Protein AF-A0A7S2AC44-F1 (afdb_monomer_lite)

Foldseek 3Di:
DKDWDWDADPVGDIDIFIWDDDPNDTHGPDPDDDDFDDDDPDDPVRRVVCCCVPPVVQQSVFKAFDDKDWDKDFDQQDPVHRDTDIDIDIDTDIDGHPPRDGPPPDDDDDPDCPPPDDPPDPPDPDDDDDDDDDDD

Structure (mmCIF, N/CA/C/O backbone):
data_AF-A0A7S2AC44-F1
#
_entry.id   AF-A0A7S2AC44-F1
#
loop_
_atom_site.group_PDB
_atom_site.id
_atom_site.type_symbol
_atom_site.label_atom_id
_atom_site.label_alt_id
_atom_site.label_comp_id
_atom_site.label_asym_id
_atom_site.label_entity_id
_atom_site.label_seq_id
_atom_site.pdbx_PDB_ins_code
_atom_site.Cartn_x
_atom_site.Cartn_y
_atom_site.Cartn_z
_atom_site.occupancy
_atom_site.B_iso_or_equiv
_atom_site.auth_seq_id
_atom_site.auth_comp_id
_atom_site.auth_asym_id
_atom_site.auth_atom_id
_atom_site.pdbx_PDB_model_num
ATOM 1 N N . LYS A 1 1 ? 6.935 -17.645 16.705 1.00 58.81 1 LYS A N 1
ATOM 2 C CA . LYS A 1 1 ? 5.655 -17.894 17.433 1.00 58.81 1 LYS A CA 1
ATOM 3 C C . LYS A 1 1 ? 4.606 -16.920 16.892 1.00 58.81 1 LYS A C 1
ATOM 5 O O . LYS A 1 1 ? 4.990 -15.799 16.598 1.00 58.81 1 LYS A O 1
ATOM 10 N N . ALA A 1 2 ? 3.350 -17.316 16.675 1.00 62.75 2 ALA A N 1
ATOM 11 C CA . ALA A 1 2 ? 2.294 -16.371 16.282 1.00 62.75 2 ALA A CA 1
ATOM 12 C C . ALA A 1 2 ? 1.554 -15.888 17.537 1.00 62.75 2 ALA A C 1
ATOM 14 O O . ALA A 1 2 ? 1.301 -16.694 18.434 1.00 62.75 2 ALA A O 1
ATOM 15 N N . GLN A 1 3 ? 1.237 -14.598 17.605 1.00 60.59 3 GLN A N 1
ATOM 16 C CA . GLN A 1 3 ? 0.469 -13.996 18.691 1.00 60.59 3 GLN A CA 1
ATOM 17 C C . GLN A 1 3 ? -0.795 -13.364 18.110 1.00 60.59 3 GLN A C 1
ATOM 19 O O . GLN A 1 3 ? -0.748 -12.697 17.080 1.00 60.59 3 GLN A O 1
ATOM 24 N N . LEU A 1 4 ? -1.932 -13.623 18.753 1.00 68.12 4 LEU A N 1
ATOM 25 C CA . LEU A 1 4 ? -3.234 -13.103 18.356 1.00 68.12 4 LEU A CA 1
ATOM 26 C C . LEU A 1 4 ? -3.709 -12.135 19.432 1.00 68.12 4 LEU A C 1
ATOM 28 O O . LEU A 1 4 ? -3.910 -12.544 20.575 1.00 68.12 4 LEU A O 1
ATOM 32 N N . GLN A 1 5 ? -3.891 -10.873 19.066 1.00 70.38 5 GLN A N 1
ATOM 33 C CA . GLN A 1 5 ? -4.514 -9.880 19.929 1.00 70.38 5 GLN A CA 1
ATOM 34 C C . GLN A 1 5 ? -5.953 -9.665 19.468 1.00 70.38 5 GLN A C 1
ATOM 36 O O . GLN A 1 5 ? -6.200 -9.379 18.298 1.00 70.38 5 GLN A O 1
ATOM 41 N N . LEU A 1 6 ? -6.901 -9.838 20.388 1.00 68.81 6 LEU A N 1
ATOM 42 C CA . LEU A 1 6 ? -8.322 -9.632 20.135 1.00 68.81 6 LEU A CA 1
ATOM 43 C C . LEU A 1 6 ? -8.782 -8.364 20.851 1.00 68.81 6 LEU A C 1
ATOM 45 O O . LEU A 1 6 ? -8.590 -8.232 22.059 1.00 68.81 6 LEU A O 1
ATOM 49 N N . SER A 1 7 ? -9.433 -7.473 20.114 1.00 68.06 7 SER A N 1
ATOM 50 C CA . SER A 1 7 ? -10.026 -6.243 20.633 1.00 68.06 7 SER A CA 1
ATOM 51 C C . SER A 1 7 ? -11.523 -6.261 20.355 1.00 68.06 7 SER A C 1
ATOM 53 O O . SER A 1 7 ? -11.949 -6.507 19.227 1.00 68.06 7 SER A O 1
ATOM 55 N N . ARG A 1 8 ? -12.342 -6.033 21.385 1.00 65.88 8 ARG A N 1
ATOM 56 C CA . ARG A 1 8 ? -13.803 -6.033 21.255 1.00 65.88 8 ARG A CA 1
ATOM 57 C C . ARG A 1 8 ? -14.296 -4.654 20.834 1.00 65.88 8 ARG A C 1
ATOM 59 O O . ARG A 1 8 ? -14.008 -3.668 21.504 1.00 65.88 8 ARG A O 1
ATOM 66 N N . CYS A 1 9 ? -15.047 -4.601 19.743 1.00 65.94 9 CYS A N 1
ATOM 67 C CA . CYS A 1 9 ? -15.715 -3.394 19.278 1.00 65.94 9 CYS A CA 1
ATOM 68 C C . CYS A 1 9 ? -17.025 -3.176 20.050 1.00 65.94 9 CYS A C 1
ATOM 70 O O . CYS A 1 9 ? -17.657 -4.133 20.509 1.00 65.94 9 CYS A O 1
ATOM 72 N N . GLY A 1 10 ? -17.453 -1.914 20.170 1.00 58.03 10 GLY A N 1
ATOM 73 C CA . GLY A 1 10 ? -18.689 -1.535 20.871 1.00 58.03 10 GLY A CA 1
ATOM 74 C C . GLY A 1 10 ? -19.973 -2.116 20.263 1.00 58.03 10 GLY A C 1
ATOM 75 O O . GLY A 1 10 ? -20.997 -2.172 20.932 1.00 58.03 10 GLY A O 1
ATOM 76 N N . ASP A 1 11 ? -19.914 -2.613 19.028 1.00 73.69 11 ASP A N 1
ATOM 77 C CA . ASP A 1 11 ? -21.019 -3.251 18.307 1.00 73.69 11 ASP A CA 1
ATOM 78 C C . ASP A 1 11 ? -21.044 -4.789 18.440 1.00 73.69 11 ASP A C 1
ATOM 80 O O . ASP A 1 11 ? -21.823 -5.468 17.773 1.00 73.69 11 ASP A O 1
ATOM 84 N N . GLY A 1 12 ? -20.180 -5.359 19.286 1.00 71.75 12 GLY A N 1
ATOM 85 C CA . GLY A 1 12 ? -20.106 -6.800 19.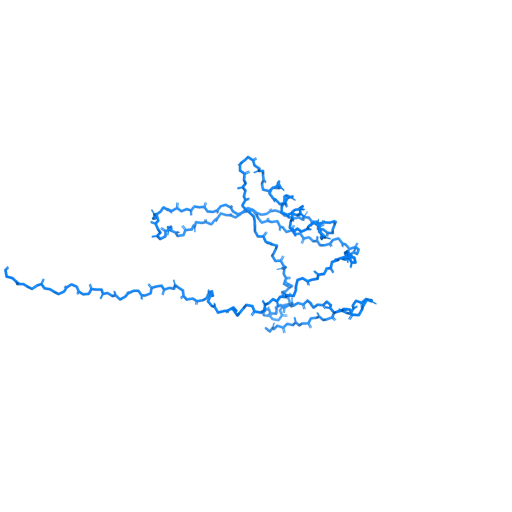525 1.00 71.75 12 GLY A CA 1
ATOM 86 C C . GLY A 1 12 ? -19.205 -7.576 18.560 1.00 71.75 12 GLY A C 1
ATOM 87 O O . GLY A 1 12 ? -19.042 -8.783 18.752 1.00 71.75 12 GLY A O 1
ATOM 88 N N . ARG A 1 13 ? -18.576 -6.926 17.570 1.00 68.06 13 ARG A N 1
ATOM 89 C CA . ARG A 1 13 ? -17.548 -7.561 16.725 1.00 68.06 13 ARG A CA 1
ATOM 90 C C . ARG A 1 13 ? -16.211 -7.689 17.470 1.00 68.06 13 ARG A C 1
ATOM 92 O O . ARG A 1 13 ? -15.949 -6.992 18.451 1.00 68.06 13 ARG A O 1
ATOM 99 N N . LEU A 1 14 ? -15.351 -8.591 16.993 1.00 60.50 14 LEU A N 1
ATOM 100 C CA . LEU A 1 14 ? -13.970 -8.748 17.458 1.00 60.50 14 LEU A CA 1
ATOM 101 C C . LEU A 1 14 ? -13.014 -8.378 16.321 1.00 60.50 14 LEU A C 1
ATOM 103 O O . LEU A 1 14 ? -13.087 -8.961 15.239 1.00 60.50 14 LEU A O 1
ATOM 107 N N . LEU A 1 15 ? -12.108 -7.437 16.573 1.00 60.31 15 LEU A N 1
ATOM 108 C CA . LEU A 1 15 ? -10.946 -7.189 15.727 1.00 60.31 15 LEU A CA 1
ATOM 109 C C . LEU A 1 15 ? -9.813 -8.100 16.181 1.00 60.31 15 LEU A C 1
ATOM 111 O O . LEU A 1 15 ? -9.502 -8.173 17.367 1.00 60.31 15 LEU A O 1
ATOM 115 N N . ALA A 1 16 ? -9.208 -8.794 15.227 1.00 61.19 16 ALA A N 1
ATOM 116 C CA . ALA A 1 16 ? -8.094 -9.690 15.465 1.00 61.19 16 ALA A CA 1
ATOM 117 C C . ALA A 1 16 ? -6.848 -9.132 14.779 1.00 61.19 16 ALA A C 1
ATOM 119 O O . ALA A 1 16 ? -6.799 -9.055 13.552 1.00 61.19 16 ALA A O 1
ATOM 120 N N . GLN A 1 17 ? -5.843 -8.757 15.564 1.00 64.12 17 GLN A N 1
ATOM 121 C CA . GLN A 1 17 ? -4.524 -8.417 15.055 1.00 64.12 17 GLN A CA 1
ATOM 122 C C . GLN A 1 17 ? -3.623 -9.640 15.199 1.00 64.12 17 GLN A C 1
ATOM 124 O O . GLN A 1 17 ? -3.387 -10.137 16.303 1.00 64.12 17 GLN A O 1
ATOM 129 N N . LEU A 1 18 ? -3.140 -10.147 14.066 1.00 68.50 18 LEU A N 1
ATOM 130 C CA . LEU A 1 18 ? -2.117 -11.183 14.048 1.00 68.50 18 LEU A CA 1
ATOM 131 C C . LEU A 1 18 ? -0.752 -10.495 14.137 1.00 68.50 18 LEU A C 1
ATOM 133 O O . LEU A 1 18 ? -0.486 -9.554 13.396 1.00 68.50 18 LEU A O 1
ATOM 137 N N . ALA A 1 19 ? 0.117 -10.971 15.015 1.00 67.25 19 ALA A N 1
ATOM 138 C CA . ALA A 1 19 ? 1.518 -10.582 15.070 1.00 67.25 19 ALA A CA 1
ATOM 139 C C . ALA A 1 19 ? 2.390 -11.829 14.918 1.00 67.25 19 ALA A C 1
ATOM 141 O O . ALA A 1 19 ? 2.049 -12.920 15.396 1.00 67.25 19 ALA A O 1
ATOM 142 N N . LYS A 1 20 ? 3.530 -11.681 14.246 1.00 70.94 20 LYS A N 1
ATOM 143 C CA . LYS A 1 20 ? 4.531 -12.744 14.153 1.00 70.94 20 LYS A CA 1
ATOM 144 C C . LYS A 1 20 ? 5.685 -12.376 15.069 1.00 70.94 20 LYS A C 1
ATOM 146 O O . LYS A 1 20 ? 6.290 -11.334 14.892 1.00 70.94 20 LYS A O 1
ATOM 151 N N . CYS A 1 21 ? 6.035 -13.237 16.013 1.00 63.59 21 CYS A N 1
ATOM 152 C CA . CYS A 1 21 ? 7.285 -13.081 16.748 1.00 63.59 21 CYS A CA 1
ATOM 153 C C . CYS A 1 21 ? 8.428 -13.728 15.964 1.00 63.59 21 CYS A C 1
ATOM 155 O O . CYS A 1 21 ? 8.339 -14.924 15.634 1.00 63.59 21 CYS A O 1
ATOM 157 N N . VAL A 1 22 ? 9.475 -12.949 15.701 1.00 76.56 22 VAL A N 1
ATOM 158 C CA . VAL A 1 22 ? 10.767 -13.386 15.154 1.00 76.56 22 VAL A CA 1
ATOM 159 C C . VAL A 1 22 ? 11.819 -13.026 16.204 1.00 76.56 22 VAL A C 1
ATOM 161 O O . VAL A 1 22 ? 11.881 -11.871 16.602 1.00 76.56 22 VAL A O 1
ATOM 164 N N . ASP A 1 23 ? 12.562 -14.016 16.709 1.00 80.62 23 ASP A N 1
ATOM 165 C CA . ASP A 1 23 ? 13.606 -13.842 17.740 1.00 80.62 23 ASP A CA 1
ATOM 166 C C . ASP A 1 23 ? 13.151 -13.044 18.980 1.00 80.62 23 ASP A C 1
ATOM 168 O O . ASP A 1 23 ? 13.782 -12.075 19.389 1.00 80.62 23 ASP A O 1
ATOM 172 N N . ASP A 1 24 ? 11.997 -13.422 19.544 1.00 80.06 24 ASP A N 1
ATOM 173 C CA . ASP A 1 24 ? 11.321 -12.748 20.670 1.00 80.06 24 ASP A CA 1
ATOM 174 C C . ASP A 1 24 ? 10.942 -11.270 20.444 1.00 80.06 24 ASP A C 1
ATOM 176 O O . ASP A 1 24 ? 10.352 -10.639 21.322 1.00 80.06 24 ASP A O 1
ATOM 180 N N . GLN A 1 25 ? 11.150 -10.734 19.239 1.00 74.62 25 GLN A N 1
ATOM 181 C CA . GLN A 1 25 ? 10.629 -9.435 18.830 1.00 74.62 25 GLN A CA 1
ATOM 182 C C . GLN A 1 25 ? 9.260 -9.579 18.170 1.00 74.62 25 GLN A C 1
ATOM 184 O O . GLN A 1 25 ? 9.044 -10.413 17.283 1.00 74.62 25 GLN A O 1
ATOM 189 N N . LEU A 1 26 ? 8.312 -8.748 18.605 1.00 65.56 26 LEU A N 1
ATOM 190 C CA . LEU A 1 26 ? 6.986 -8.656 18.008 1.00 65.56 26 LEU A CA 1
ATOM 191 C C . LEU A 1 26 ? 7.095 -7.948 16.650 1.00 65.56 26 LEU A C 1
ATOM 193 O O . LEU A 1 26 ? 7.259 -6.734 16.583 1.00 65.56 26 LEU A O 1
ATOM 197 N N . VAL A 1 27 ? 6.972 -8.700 15.559 1.00 68.88 27 VAL A N 1
ATOM 198 C CA . VAL A 1 27 ? 6.807 -8.128 14.223 1.00 68.88 27 VAL A CA 1
ATOM 199 C C . VAL A 1 27 ? 5.322 -7.859 14.035 1.00 68.88 27 VAL A C 1
ATOM 201 O O . VAL A 1 27 ? 4.514 -8.785 13.870 1.00 68.88 27 VAL A O 1
ATOM 204 N N . HIS A 1 28 ? 4.953 -6.580 14.092 1.00 58.59 28 HIS A N 1
ATOM 205 C CA . HIS A 1 28 ? 3.624 -6.143 13.689 1.00 58.59 28 HIS A CA 1
ATOM 206 C C . HIS A 1 28 ? 3.406 -6.571 12.240 1.00 58.59 28 HIS A C 1
ATOM 208 O O . HIS A 1 28 ? 4.216 -6.272 11.362 1.00 58.59 28 HIS A O 1
ATOM 214 N N . VAL A 1 29 ? 2.332 -7.322 11.990 1.00 59.69 29 VAL A N 1
ATOM 215 C CA . VAL A 1 29 ? 1.965 -7.688 10.624 1.00 59.69 29 VAL A CA 1
ATOM 216 C C . VAL A 1 29 ? 1.516 -6.405 9.942 1.00 59.69 29 VAL A C 1
ATOM 218 O O . VAL A 1 29 ? 0.398 -5.937 10.146 1.00 59.69 29 VAL A O 1
ATOM 221 N N . ALA A 1 30 ? 2.418 -5.813 9.163 1.00 62.12 30 ALA A N 1
ATOM 222 C CA . ALA A 1 30 ? 2.058 -4.792 8.204 1.00 62.12 30 ALA A CA 1
ATOM 223 C C . ALA A 1 30 ? 1.129 -5.455 7.184 1.00 62.12 30 ALA A C 1
ATOM 225 O O . ALA A 1 30 ? 1.516 -6.393 6.482 1.00 62.12 30 ALA A O 1
ATOM 226 N N . CYS A 1 31 ? -0.123 -5.013 7.137 1.00 66.94 31 CYS A N 1
ATOM 227 C CA . CYS A 1 31 ? -1.027 -5.424 6.078 1.00 66.94 31 CYS A CA 1
ATOM 228 C C . CYS A 1 31 ? -0.506 -4.828 4.770 1.00 66.94 31 CYS A C 1
ATOM 230 O O . CYS A 1 31 ? -0.514 -3.613 4.593 1.00 66.94 31 CYS A O 1
ATOM 232 N N . THR A 1 32 ? -0.052 -5.671 3.847 1.00 74.75 32 THR A N 1
ATOM 233 C CA . THR A 1 32 ? 0.273 -5.211 2.498 1.00 74.75 32 THR A CA 1
ATOM 234 C C . THR A 1 32 ? -1.034 -4.973 1.752 1.00 74.75 32 THR A C 1
ATOM 236 O O . THR A 1 32 ? -1.836 -5.893 1.573 1.00 74.75 32 THR A O 1
ATOM 239 N N . LEU A 1 33 ? -1.273 -3.725 1.348 1.00 78.44 33 LEU A N 1
ATOM 240 C CA . LEU A 1 33 ? -2.400 -3.403 0.481 1.00 78.44 33 LEU A CA 1
ATOM 241 C C . LEU A 1 33 ? -2.223 -4.084 -0.887 1.00 78.44 33 LEU A C 1
ATOM 243 O O . LEU A 1 33 ? -1.093 -4.374 -1.284 1.00 78.44 33 LEU A O 1
ATOM 247 N N . PRO A 1 34 ? -3.319 -4.346 -1.622 1.00 79.38 34 PRO A N 1
ATOM 248 C CA . PRO A 1 34 ? -3.227 -4.940 -2.946 1.00 79.38 34 PRO A CA 1
ATOM 249 C C . PRO A 1 34 ? -2.308 -4.130 -3.860 1.00 79.38 34 PRO A C 1
ATOM 251 O O . PRO A 1 34 ? -2.414 -2.909 -3.927 1.00 79.38 34 PRO A O 1
ATOM 254 N N . GLU A 1 35 ? -1.454 -4.813 -4.610 1.00 86.00 35 GLU A N 1
ATOM 255 C CA . GLU A 1 35 ? -0.623 -4.161 -5.616 1.00 86.00 35 GLU A CA 1
ATOM 256 C C . GLU A 1 35 ? -1.479 -3.668 -6.793 1.00 86.00 35 GLU A C 1
ATOM 258 O O . GLU A 1 35 ? -2.520 -4.242 -7.135 1.00 86.00 35 GLU A O 1
ATOM 263 N N . THR A 1 36 ? -1.026 -2.597 -7.440 1.00 91.00 36 THR A N 1
ATOM 264 C CA . THR A 1 36 ? -1.616 -2.086 -8.678 1.00 91.00 36 THR A CA 1
ATOM 265 C C . THR A 1 36 ? -0.511 -1.771 -9.673 1.00 91.00 36 THR A C 1
ATOM 267 O O . THR A 1 36 ? 0.567 -1.312 -9.299 1.00 91.00 36 THR A O 1
ATOM 270 N N . LYS A 1 37 ? -0.780 -2.025 -10.954 1.00 93.31 37 LYS A N 1
ATOM 271 C CA . LYS A 1 37 ? 0.115 -1.621 -12.040 1.00 93.31 37 LYS A CA 1
ATOM 272 C C . LYS A 1 37 ? -0.149 -0.167 -12.407 1.00 93.31 37 LYS A C 1
ATOM 274 O O . LYS A 1 37 ? -1.307 0.257 -12.389 1.00 93.31 37 LYS A O 1
ATOM 279 N N . VAL A 1 38 ? 0.928 0.521 -12.777 1.00 93.31 38 VAL A N 1
ATOM 280 C CA . VAL A 1 38 ? 0.891 1.832 -13.427 1.00 93.31 38 VAL A CA 1
ATOM 281 C C . VAL A 1 38 ? 0.268 1.686 -14.828 1.00 93.31 38 VAL A C 1
ATOM 283 O O . VAL A 1 38 ? 0.552 0.718 -15.535 1.00 93.31 38 VAL A O 1
ATOM 286 N N . GLN A 1 39 ? -0.604 2.611 -15.211 1.00 94.12 39 GLN A N 1
ATOM 287 C CA . GLN A 1 39 ? -1.390 2.644 -16.440 1.00 94.12 39 GLN A CA 1
ATOM 288 C C . GLN A 1 39 ? -1.127 3.941 -17.212 1.00 94.12 39 GLN A C 1
ATOM 290 O O . GLN A 1 39 ? -1.281 5.035 -16.674 1.00 94.12 39 GLN A O 1
ATOM 295 N N . GLY A 1 40 ? -0.792 3.818 -18.499 1.00 94.50 40 GLY A N 1
ATOM 296 C CA . GLY A 1 40 ? -0.573 4.970 -19.376 1.00 94.50 40 GLY A CA 1
ATOM 297 C C . GLY A 1 40 ? 0.525 5.894 -18.849 1.00 94.50 40 GLY A C 1
ATOM 298 O O . GLY A 1 40 ? 1.651 5.454 -18.630 1.00 94.50 40 GLY A O 1
ATOM 299 N N . GLU A 1 41 ? 0.172 7.160 -18.641 1.00 95.81 41 GLU A N 1
ATOM 300 C CA . GLU A 1 41 ? 1.067 8.218 -18.153 1.00 95.81 41 GLU A CA 1
ATOM 301 C C . GLU A 1 41 ? 0.897 8.501 -16.647 1.00 95.81 41 GLU A C 1
ATOM 303 O O . GLU A 1 41 ? 1.356 9.530 -16.154 1.00 95.81 41 GLU A O 1
ATOM 308 N N . GLU A 1 42 ? 0.215 7.624 -15.898 1.00 95.50 42 GLU A N 1
ATOM 309 C CA . GLU A 1 42 ? -0.014 7.860 -14.470 1.00 95.50 42 GLU A CA 1
ATOM 310 C C . GLU A 1 42 ? 1.294 7.777 -13.663 1.00 95.50 42 GLU A C 1
ATOM 312 O O . GLU A 1 42 ? 2.170 6.946 -13.919 1.00 95.50 42 GLU A O 1
ATOM 317 N N . THR A 1 43 ? 1.436 8.622 -12.641 1.00 94.50 43 THR A N 1
ATOM 318 C CA . THR A 1 43 ? 2.539 8.477 -11.686 1.00 94.50 43 THR A CA 1
ATOM 319 C C . THR A 1 43 ? 2.236 7.347 -10.691 1.00 94.50 43 THR A C 1
ATOM 321 O O . THR A 1 43 ? 1.071 6.998 -10.476 1.00 94.50 43 THR A O 1
ATOM 324 N N . PRO A 1 44 ? 3.238 6.788 -9.983 1.00 93.00 44 PRO A N 1
ATOM 325 C CA . PRO A 1 44 ? 2.980 5.817 -8.914 1.00 93.00 44 PRO A CA 1
ATOM 326 C C . PRO A 1 44 ? 2.018 6.338 -7.836 1.00 93.00 44 PRO A C 1
ATOM 328 O O . PRO A 1 44 ? 1.246 5.571 -7.260 1.00 93.00 44 PRO A O 1
ATOM 331 N N . LYS A 1 45 ? 2.036 7.653 -7.581 1.00 92.31 45 LYS A N 1
ATOM 332 C CA . LYS A 1 45 ? 1.119 8.309 -6.648 1.00 92.31 45 LYS A CA 1
ATOM 333 C C . LYS A 1 45 ? -0.313 8.315 -7.184 1.00 92.31 45 LYS A C 1
ATOM 335 O O . LYS A 1 45 ? -1.235 8.045 -6.417 1.00 92.31 45 LYS A O 1
ATOM 340 N N . ASP A 1 46 ? -0.500 8.559 -8.478 1.00 94.88 46 ASP A N 1
ATOM 341 C CA . ASP A 1 46 ? -1.818 8.510 -9.122 1.00 94.88 46 ASP A CA 1
ATOM 342 C C . ASP A 1 46 ? -2.378 7.085 -9.118 1.00 94.88 46 ASP A C 1
ATOM 344 O O . ASP A 1 46 ? -3.539 6.880 -8.762 1.00 94.88 46 ASP A O 1
ATOM 348 N N . ALA A 1 47 ? -1.530 6.087 -9.389 1.00 93.62 47 ALA A N 1
ATOM 349 C CA . ALA A 1 47 ? -1.898 4.676 -9.301 1.00 93.62 47 ALA A CA 1
ATOM 350 C C . ALA A 1 47 ? -2.351 4.291 -7.879 1.00 93.62 47 ALA A C 1
ATOM 352 O O . ALA A 1 47 ? -3.365 3.606 -7.709 1.00 93.62 47 ALA A O 1
ATOM 353 N N . LEU A 1 48 ? -1.637 4.765 -6.849 1.00 91.62 48 LEU A N 1
ATOM 354 C CA . LEU A 1 48 ? -2.031 4.586 -5.450 1.00 91.62 48 LEU A CA 1
ATOM 355 C C . LEU A 1 48 ? -3.368 5.273 -5.153 1.00 91.62 48 LEU A C 1
ATOM 357 O O . LEU A 1 48 ? -4.252 4.649 -4.571 1.00 91.62 48 LEU A O 1
ATOM 361 N N . GLN A 1 49 ? -3.551 6.532 -5.564 1.00 93.00 49 GLN A N 1
ATOM 362 C CA . GLN A 1 49 ? -4.820 7.239 -5.370 1.00 93.00 49 GLN A CA 1
ATOM 363 C C . GLN A 1 49 ? -5.969 6.492 -6.051 1.00 93.00 49 GLN A C 1
ATOM 365 O O . GLN A 1 49 ? -7.004 6.265 -5.426 1.00 93.00 49 GLN A O 1
ATOM 370 N N . ARG A 1 50 ? -5.778 6.019 -7.284 1.00 94.56 50 ARG A N 1
ATOM 371 C CA . ARG A 1 50 ? -6.754 5.203 -8.013 1.00 94.56 50 ARG A CA 1
ATOM 372 C C . ARG A 1 50 ? -7.109 3.928 -7.250 1.00 94.56 50 ARG A C 1
ATOM 374 O O . ARG A 1 50 ? -8.292 3.632 -7.092 1.00 94.56 50 ARG A O 1
ATOM 381 N N . LEU A 1 51 ? -6.120 3.204 -6.726 1.00 91.06 51 LEU A N 1
ATOM 382 C CA . LEU A 1 51 ? -6.345 2.026 -5.884 1.00 91.06 51 LEU A CA 1
ATOM 383 C C . LEU A 1 51 ? -7.160 2.372 -4.628 1.00 91.06 51 LEU A C 1
ATOM 385 O O . LEU A 1 51 ? -8.143 1.687 -4.324 1.00 91.06 51 LEU A O 1
ATOM 389 N N . LEU A 1 52 ? -6.776 3.443 -3.925 1.00 91.06 52 LEU A N 1
ATOM 390 C CA . LEU A 1 52 ? -7.456 3.908 -2.717 1.00 91.06 52 LEU A CA 1
ATOM 391 C C . LEU A 1 52 ? -8.904 4.315 -3.004 1.00 91.06 52 LEU A C 1
ATOM 393 O O . LEU A 1 52 ? -9.797 4.001 -2.228 1.00 91.06 52 LEU A O 1
ATOM 397 N N . HIS A 1 53 ? -9.155 4.965 -4.137 1.00 91.62 53 HIS A N 1
ATOM 398 C CA . HIS A 1 53 ? -10.487 5.397 -4.545 1.00 91.62 53 HIS A CA 1
ATOM 399 C C . HIS A 1 53 ? -11.383 4.260 -5.039 1.00 91.62 53 HIS A C 1
ATOM 401 O O . HIS A 1 53 ? -12.583 4.288 -4.785 1.00 91.62 53 HIS A O 1
ATOM 407 N N . GLN A 1 54 ? -10.835 3.283 -5.760 1.00 90.00 54 GLN A N 1
ATOM 408 C CA . GLN A 1 54 ? -11.641 2.241 -6.401 1.00 90.00 54 GLN A CA 1
ATOM 409 C C . GLN A 1 54 ? -11.863 1.033 -5.496 1.00 90.00 54 GLN A C 1
ATOM 411 O O . GLN A 1 54 ? -12.966 0.496 -5.444 1.00 90.00 54 GLN A O 1
ATOM 416 N N . ARG A 1 55 ? -10.814 0.577 -4.800 1.00 85.56 55 ARG A N 1
ATOM 417 C CA . ARG A 1 55 ? -10.847 -0.686 -4.044 1.00 85.56 55 ARG A CA 1
ATOM 418 C C . ARG A 1 55 ? -10.884 -0.490 -2.538 1.00 85.56 55 ARG A C 1
ATOM 420 O O . ARG A 1 55 ? -11.395 -1.359 -1.840 1.00 85.56 55 ARG A O 1
ATOM 427 N N . LEU A 1 56 ? -10.337 0.618 -2.042 1.00 85.62 56 LEU A N 1
ATOM 428 C CA . LEU A 1 56 ? -10.185 0.879 -0.607 1.00 85.62 56 LEU A CA 1
ATOM 429 C C . LEU A 1 56 ? -10.935 2.144 -0.167 1.00 85.62 56 LEU A C 1
ATOM 431 O O . LEU A 1 56 ? -10.585 2.752 0.843 1.00 85.62 56 LEU A O 1
ATOM 435 N N . SER A 1 57 ? -11.986 2.530 -0.897 1.00 87.00 57 SER A N 1
ATOM 436 C CA . SER A 1 57 ? -12.724 3.783 -0.681 1.00 87.00 57 SER A CA 1
ATOM 437 C C . SER A 1 57 ? -13.258 3.926 0.743 1.00 87.00 57 SER A C 1
ATOM 439 O O . SER A 1 57 ? -13.250 5.023 1.293 1.00 87.00 57 SER A O 1
ATOM 441 N N . HIS A 1 58 ? -13.666 2.813 1.356 1.00 82.12 58 HIS A N 1
ATOM 442 C CA . HIS A 1 58 ? -14.205 2.770 2.715 1.00 82.12 58 HIS A CA 1
ATOM 443 C C . HIS A 1 58 ? -13.175 3.081 3.803 1.00 82.12 58 HIS A C 1
ATOM 445 O O . HIS A 1 58 ? -13.548 3.582 4.855 1.00 82.12 58 HIS A O 1
ATOM 451 N N . ILE A 1 59 ? -11.897 2.777 3.570 1.00 83.19 59 ILE A N 1
ATOM 452 C CA . ILE A 1 59 ? -10.825 2.986 4.555 1.00 83.19 59 ILE A CA 1
ATOM 453 C C . ILE A 1 59 ? -9.898 4.142 4.176 1.00 83.19 59 ILE A C 1
ATOM 455 O O . ILE A 1 59 ? -9.140 4.610 5.017 1.00 83.19 59 ILE A O 1
ATOM 459 N N . ARG A 1 60 ? -9.993 4.637 2.933 1.00 87.12 60 ARG A N 1
ATOM 460 C CA . ARG A 1 60 ? -9.208 5.757 2.400 1.00 87.12 60 ARG A CA 1
ATOM 461 C C . ARG A 1 60 ? -9.111 6.955 3.352 1.00 87.12 60 ARG A C 1
ATOM 463 O O . ARG A 1 60 ? -7.993 7.442 3.477 1.00 87.12 60 ARG A O 1
ATOM 470 N N . PRO A 1 61 ? -10.198 7.448 3.989 1.00 84.94 61 PRO A N 1
ATOM 471 C CA . PRO A 1 61 ? -10.109 8.637 4.837 1.00 84.94 61 PRO A CA 1
ATOM 472 C C . PRO A 1 61 ? -9.097 8.494 5.972 1.00 84.94 61 PRO A C 1
ATOM 474 O O . PRO A 1 61 ? -8.472 9.476 6.334 1.00 84.94 61 PRO A O 1
ATOM 477 N N . GLY A 1 62 ? -8.905 7.276 6.480 1.00 84.06 62 GLY A N 1
ATOM 478 C CA . GLY A 1 62 ? -7.978 7.017 7.570 1.00 84.06 62 GLY A CA 1
ATOM 479 C C . GLY A 1 62 ? -6.591 6.561 7.135 1.00 84.06 62 GLY A C 1
ATOM 480 O O . GLY A 1 62 ? -5.825 6.195 8.008 1.00 84.06 62 GLY A O 1
ATOM 481 N N . ILE A 1 63 ? -6.252 6.518 5.840 1.00 86.75 63 ILE A N 1
ATOM 482 C CA . ILE A 1 63 ? -4.923 6.082 5.372 1.00 86.75 63 ILE A CA 1
ATOM 483 C C . ILE A 1 63 ? -4.036 7.303 5.122 1.00 86.75 63 ILE A C 1
ATOM 485 O O . ILE A 1 63 ? -4.303 8.097 4.219 1.00 86.75 63 ILE A O 1
ATOM 489 N N . ILE A 1 64 ? -2.924 7.391 5.851 1.00 87.69 64 ILE A N 1
ATOM 490 C CA . ILE A 1 64 ? -1.902 8.428 5.701 1.00 87.69 64 ILE A CA 1
ATOM 491 C C . ILE A 1 64 ? -0.631 7.776 5.161 1.00 87.69 64 ILE A C 1
ATOM 493 O O . ILE A 1 64 ? 0.014 7.002 5.858 1.00 87.69 64 ILE A O 1
ATOM 497 N N . ALA A 1 65 ? -0.251 8.081 3.918 1.00 87.50 65 ALA A N 1
ATOM 498 C CA . ALA A 1 65 ? 1.026 7.623 3.370 1.00 87.50 65 ALA A CA 1
ATOM 499 C C . ALA A 1 65 ? 2.185 8.395 4.023 1.00 87.50 65 ALA A C 1
ATOM 501 O O . ALA A 1 65 ? 2.226 9.624 3.941 1.00 87.50 65 ALA A O 1
ATOM 502 N N . THR A 1 66 ? 3.116 7.684 4.656 1.00 85.75 66 THR A N 1
ATOM 503 C CA . THR A 1 66 ? 4.213 8.258 5.449 1.00 85.75 66 THR A CA 1
ATOM 504 C C . THR A 1 66 ? 5.554 8.204 4.730 1.00 85.75 66 THR A C 1
ATOM 506 O O . THR A 1 66 ? 6.378 9.102 4.902 1.00 85.75 66 THR A O 1
ATOM 509 N N . SER A 1 67 ? 5.779 7.192 3.889 1.00 84.50 67 SER A N 1
ATOM 510 C CA . SER A 1 67 ? 7.037 7.040 3.159 1.00 84.50 67 SER A CA 1
ATOM 511 C C . SER A 1 67 ? 6.838 6.404 1.781 1.00 84.50 67 SER A C 1
ATOM 513 O O . SER A 1 67 ? 5.796 5.817 1.473 1.00 84.50 67 SER A O 1
ATOM 515 N N . GLN A 1 68 ? 7.849 6.554 0.925 1.00 89.31 68 GLN A N 1
ATOM 516 C CA . GLN A 1 68 ? 7.897 5.964 -0.407 1.00 89.31 68 GLN A CA 1
ATOM 517 C C . GLN A 1 68 ? 9.293 5.391 -0.654 1.00 89.31 68 GLN A C 1
ATOM 519 O O . GLN A 1 68 ? 10.293 6.094 -0.524 1.00 89.31 68 GLN A O 1
ATOM 524 N N . ALA A 1 69 ? 9.351 4.132 -1.075 1.00 87.25 69 ALA A N 1
ATOM 525 C CA . ALA A 1 69 ? 10.578 3.457 -1.468 1.00 87.25 69 ALA A CA 1
ATOM 526 C C . ALA A 1 69 ? 10.441 2.910 -2.890 1.00 87.25 69 ALA A C 1
ATOM 528 O O . ALA A 1 69 ? 9.434 2.297 -3.241 1.00 87.25 69 ALA A O 1
ATOM 529 N N . VAL A 1 70 ? 11.469 3.103 -3.715 1.00 88.56 70 VAL A N 1
ATOM 530 C CA . VAL A 1 70 ? 11.538 2.507 -5.053 1.00 88.56 70 VAL A CA 1
ATOM 531 C C . VAL A 1 70 ? 12.500 1.334 -5.002 1.00 88.56 70 VAL A C 1
ATOM 533 O O . VAL A 1 70 ? 13.652 1.477 -4.599 1.00 88.56 70 VAL A O 1
ATOM 536 N N . THR A 1 71 ? 12.028 0.166 -5.419 1.00 88.25 71 THR A N 1
ATOM 537 C CA . THR A 1 71 ? 12.837 -1.045 -5.524 1.00 88.25 71 THR A CA 1
ATOM 538 C C . THR A 1 71 ? 12.809 -1.555 -6.952 1.00 88.25 71 THR A C 1
ATOM 540 O O . THR A 1 71 ? 11.778 -1.555 -7.622 1.00 88.25 71 THR A O 1
ATOM 543 N N . VAL A 1 72 ? 13.969 -1.978 -7.435 1.00 87.12 72 VAL A N 1
ATOM 544 C CA . VAL A 1 72 ? 14.118 -2.576 -8.757 1.00 87.12 72 VAL A CA 1
ATOM 545 C C . VAL A 1 72 ? 14.429 -4.046 -8.548 1.00 87.12 72 VAL A C 1
ATOM 547 O O . VAL A 1 72 ? 15.356 -4.385 -7.815 1.00 87.12 72 VAL A O 1
ATOM 550 N N . ARG A 1 73 ? 13.632 -4.920 -9.157 1.00 84.75 73 ARG A N 1
ATOM 551 C CA . ARG A 1 73 ? 13.844 -6.366 -9.131 1.00 84.75 73 ARG A CA 1
ATOM 552 C C . ARG A 1 73 ? 14.086 -6.851 -10.546 1.00 84.75 73 ARG A C 1
ATOM 554 O O . ARG A 1 73 ? 13.219 -6.712 -11.406 1.00 84.75 73 ARG A O 1
ATOM 561 N N . ASP A 1 74 ? 15.249 -7.442 -10.774 1.00 82.44 74 ASP A N 1
ATOM 562 C CA . ASP A 1 74 ? 15.479 -8.216 -11.985 1.00 82.44 74 ASP A CA 1
ATOM 563 C C . ASP A 1 74 ? 14.699 -9.530 -11.851 1.00 82.44 74 ASP A C 1
ATOM 565 O O . ASP A 1 74 ? 14.911 -10.314 -10.921 1.00 82.44 74 ASP A O 1
ATOM 569 N N . CYS A 1 75 ? 13.731 -9.743 -12.737 1.00 76.06 75 CYS A N 1
ATOM 570 C CA . CYS A 1 75 ? 12.978 -10.983 -12.796 1.00 76.06 75 CYS A CA 1
ATOM 571 C C . CYS A 1 75 ? 13.724 -11.969 -13.695 1.00 76.06 75 CYS A C 1
ATOM 573 O O . CYS A 1 75 ? 14.264 -11.593 -14.739 1.00 76.06 75 CYS A O 1
ATOM 575 N N . ALA A 1 76 ? 13.737 -13.244 -13.297 1.00 69.94 76 ALA A N 1
ATOM 576 C CA . ALA A 1 76 ? 14.177 -14.309 -14.187 1.00 69.94 76 ALA A CA 1
ATOM 577 C C . ALA A 1 76 ? 13.367 -14.243 -15.490 1.00 69.94 76 ALA A C 1
ATOM 579 O O . ALA A 1 76 ? 12.184 -13.894 -15.457 1.00 69.94 76 ALA A O 1
ATOM 580 N N . SER A 1 77 ? 14.020 -14.543 -16.614 1.00 70.75 77 SER A N 1
ATOM 581 C CA . SER A 1 77 ? 13.4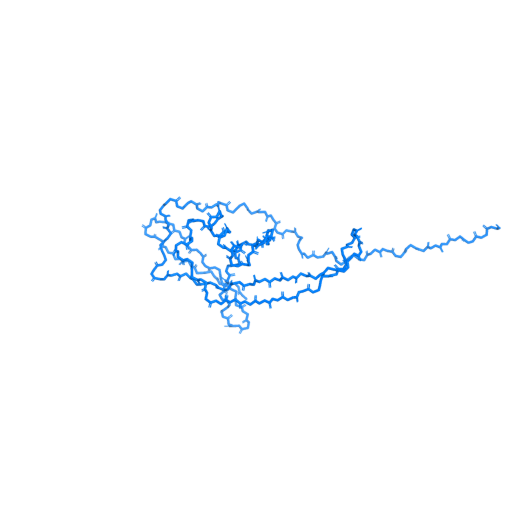03 -14.536 -17.938 1.00 70.75 77 SER A CA 1
ATOM 582 C C . SER A 1 77 ? 12.057 -15.245 -17.903 1.00 70.75 77 SER A C 1
ATOM 584 O O . SER A 1 77 ? 11.965 -16.358 -17.377 1.00 70.75 77 SER A O 1
ATOM 586 N N . ASP A 1 78 ? 11.030 -14.603 -18.459 1.00 64.31 78 ASP A N 1
ATOM 587 C CA . ASP A 1 78 ? 9.722 -15.231 -18.609 1.00 64.31 78 ASP A CA 1
ATOM 588 C C . ASP A 1 78 ? 9.910 -16.582 -19.317 1.00 64.31 78 ASP A C 1
ATOM 590 O O . ASP A 1 78 ? 10.568 -16.650 -20.357 1.00 64.31 78 ASP A O 1
ATOM 594 N N . SER A 1 79 ? 9.388 -17.667 -18.745 1.00 66.06 79 SER A N 1
ATOM 595 C CA . SER A 1 79 ? 9.527 -19.002 -19.332 1.00 66.06 79 SER A CA 1
ATOM 596 C C . SER A 1 79 ? 8.875 -19.120 -20.711 1.00 66.06 79 SER A C 1
ATOM 598 O O . SER A 1 79 ? 9.231 -20.020 -21.468 1.00 66.06 79 SER A O 1
ATOM 600 N N . GLU A 1 80 ? 7.921 -18.240 -21.021 1.00 74.94 80 GLU A N 1
ATOM 601 C CA . GLU A 1 80 ? 7.175 -18.236 -22.276 1.00 74.94 80 GLU A CA 1
ATOM 602 C C . GLU A 1 80 ? 7.910 -17.465 -23.382 1.00 74.94 80 GLU A C 1
ATOM 604 O O . GLU A 1 80 ? 7.983 -17.940 -24.513 1.00 74.94 80 GLU A O 1
ATOM 609 N N . TYR A 1 81 ? 8.522 -16.321 -23.056 1.00 75.38 81 TYR A N 1
ATOM 610 C CA . TYR A 1 81 ? 9.130 -15.426 -24.054 1.00 75.38 81 TYR A CA 1
ATOM 611 C C . TYR A 1 81 ? 10.659 -15.325 -23.965 1.00 75.38 81 TYR A C 1
ATOM 613 O O . TYR A 1 81 ? 11.300 -14.816 -24.881 1.00 75.38 81 TYR A O 1
ATOM 621 N N . GLY A 1 82 ? 11.272 -15.791 -22.874 1.00 80.31 82 GLY A N 1
ATOM 622 C CA . GLY A 1 82 ? 12.720 -15.746 -22.648 1.00 80.31 82 GLY A CA 1
ATOM 623 C C . GLY A 1 82 ? 13.292 -14.340 -22.436 1.00 80.31 82 GLY A C 1
ATOM 624 O O . GLY A 1 82 ? 14.509 -14.189 -22.317 1.00 80.31 82 GLY A O 1
ATOM 625 N N . ILE A 1 83 ? 12.443 -13.311 -22.373 1.00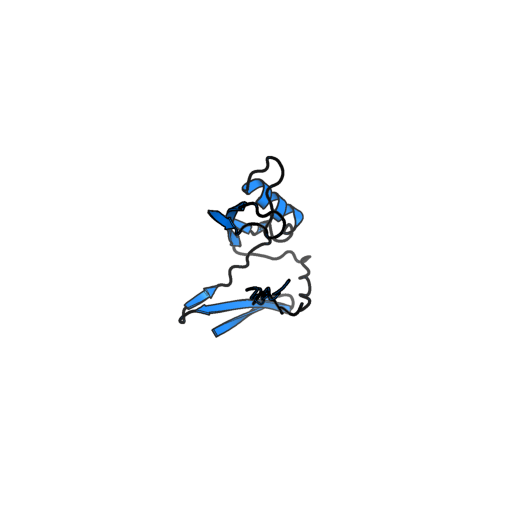 81.50 83 ILE A N 1
ATOM 626 C CA . ILE A 1 83 ? 12.876 -11.915 -22.292 1.00 81.50 83 ILE A CA 1
ATOM 627 C C . ILE A 1 83 ? 13.207 -11.571 -20.831 1.00 81.50 83 ILE A C 1
ATOM 629 O O . ILE A 1 83 ? 12.333 -11.689 -19.962 1.00 81.50 83 ILE A O 1
ATOM 633 N N . PRO A 1 84 ? 14.447 -11.136 -20.531 1.00 80.81 84 PRO A N 1
ATOM 634 C CA . PRO A 1 84 ? 14.790 -10.647 -19.206 1.00 80.81 84 PRO A CA 1
ATOM 635 C C . PRO A 1 84 ? 13.964 -9.395 -18.920 1.00 80.81 84 PRO A C 1
ATOM 637 O O . PRO A 1 84 ? 13.997 -8.422 -19.673 1.00 80.81 84 PRO A O 1
ATOM 640 N N . THR A 1 85 ? 13.203 -9.436 -17.833 1.00 81.50 85 THR A N 1
ATOM 641 C CA . THR A 1 85 ? 12.299 -8.349 -17.463 1.00 81.50 85 THR A CA 1
ATOM 642 C C . THR A 1 85 ? 12.765 -7.737 -16.157 1.00 81.50 85 THR A C 1
ATOM 644 O O . THR A 1 85 ? 13.112 -8.441 -15.212 1.00 81.50 85 THR A O 1
ATOM 647 N N . ARG A 1 86 ? 12.757 -6.408 -16.093 1.00 85.44 86 ARG A N 1
ATOM 648 C CA . ARG A 1 86 ? 13.056 -5.659 -14.878 1.00 85.44 86 ARG A CA 1
ATOM 649 C C . ARG A 1 86 ? 11.775 -5.038 -14.350 1.00 85.44 86 ARG A C 1
ATOM 651 O O . ARG A 1 86 ? 11.129 -4.255 -15.043 1.00 85.44 86 ARG A O 1
ATOM 658 N N . LEU A 1 87 ? 11.414 -5.389 -13.123 1.00 85.12 87 LEU A N 1
ATOM 659 C CA . LEU A 1 87 ? 10.249 -4.845 -12.448 1.00 85.12 87 LEU A CA 1
ATOM 660 C C . LEU A 1 87 ? 10.668 -3.661 -11.577 1.00 85.12 87 LEU A C 1
ATOM 662 O O . LEU A 1 87 ? 11.512 -3.789 -10.690 1.00 85.12 87 LEU A O 1
ATOM 666 N N . HIS A 1 88 ? 10.050 -2.512 -11.820 1.00 88.88 88 HIS A N 1
ATOM 667 C CA . HIS A 1 88 ? 10.173 -1.331 -10.976 1.00 88.88 88 HIS A CA 1
ATOM 668 C C . HIS A 1 88 ? 8.971 -1.294 -10.032 1.00 88.88 88 HIS A C 1
ATOM 670 O O . HIS A 1 88 ? 7.842 -1.092 -10.476 1.00 88.88 88 HIS A O 1
ATOM 676 N N . LEU A 1 89 ? 9.202 -1.511 -8.738 1.00 88.31 89 LEU A N 1
ATOM 677 C CA . LEU A 1 89 ? 8.169 -1.447 -7.711 1.00 88.31 89 LEU A CA 1
ATOM 678 C C . LEU A 1 89 ? 8.329 -0.164 -6.906 1.00 88.31 89 LEU A C 1
ATOM 680 O O . LEU A 1 89 ? 9.419 0.162 -6.442 1.00 88.31 89 LEU A O 1
ATOM 684 N N . THR A 1 90 ? 7.222 0.537 -6.702 1.00 89.69 90 THR A N 1
ATOM 685 C CA . THR A 1 90 ? 7.151 1.643 -5.748 1.00 89.69 90 THR A CA 1
ATOM 686 C C . THR A 1 90 ? 6.303 1.196 -4.570 1.00 89.69 90 THR A C 1
ATOM 688 O O . THR A 1 90 ? 5.112 0.940 -4.730 1.00 89.69 90 THR A O 1
ATOM 691 N N . THR A 1 91 ? 6.921 1.090 -3.401 1.00 88.12 91 THR A N 1
ATOM 692 C CA . THR A 1 91 ? 6.258 0.739 -2.147 1.00 88.12 91 THR A CA 1
ATOM 693 C C . THR A 1 91 ? 5.934 2.014 -1.390 1.00 88.12 91 THR A C 1
ATOM 695 O O . THR A 1 91 ? 6.799 2.872 -1.231 1.00 88.12 91 THR A O 1
ATOM 698 N N . PHE A 1 92 ? 4.700 2.123 -0.911 1.00 88.00 92 PHE A N 1
ATOM 699 C CA . PHE A 1 92 ? 4.279 3.193 -0.017 1.00 88.00 92 PHE A CA 1
ATOM 700 C C . PHE A 1 92 ? 4.039 2.607 1.366 1.00 88.00 92 PHE A C 1
ATOM 702 O O . PHE A 1 92 ? 3.286 1.640 1.500 1.00 88.00 92 PHE A O 1
ATOM 709 N N . GLU A 1 93 ? 4.673 3.186 2.378 1.00 87.81 93 GLU A 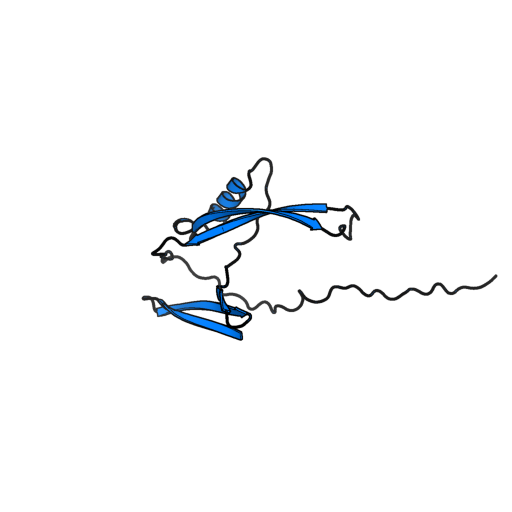N 1
ATOM 710 C CA . GLU A 1 93 ? 4.308 2.911 3.764 1.00 87.81 93 GLU A CA 1
ATOM 711 C C . GLU A 1 93 ? 3.178 3.850 4.153 1.00 87.81 93 GLU A C 1
ATOM 713 O O . GLU A 1 93 ? 3.133 5.010 3.730 1.00 87.81 93 GLU A O 1
ATOM 718 N N . ALA A 1 94 ? 2.234 3.323 4.921 1.00 85.31 94 ALA A N 1
ATOM 719 C CA . ALA A 1 94 ? 1.100 4.090 5.378 1.00 85.31 94 ALA A CA 1
ATOM 720 C C . ALA A 1 94 ? 0.747 3.726 6.813 1.00 85.31 94 ALA A C 1
ATOM 722 O O . ALA A 1 94 ? 0.838 2.567 7.222 1.00 85.31 94 ALA A O 1
ATOM 723 N N . GLU A 1 95 ? 0.297 4.735 7.538 1.00 85.44 95 GLU A N 1
ATOM 724 C CA . GLU A 1 95 ? -0.248 4.625 8.878 1.00 85.44 95 GLU A CA 1
ATOM 725 C C . GLU A 1 95 ? -1.747 4.915 8.844 1.00 85.44 95 GLU A C 1
ATOM 727 O O . GLU A 1 95 ? -2.255 5.559 7.920 1.00 85.44 95 GLU A O 1
ATOM 732 N N . LEU A 1 96 ? -2.462 4.405 9.846 1.00 84.06 96 LEU A N 1
ATOM 733 C CA . LEU A 1 96 ? -3.860 4.754 10.038 1.00 84.06 96 LEU A CA 1
ATOM 734 C C . LEU A 1 96 ? -3.964 5.975 10.952 1.00 84.06 96 LEU A C 1
ATOM 736 O O . LEU A 1 96 ? -3.342 6.002 12.014 1.00 84.06 96 LEU A O 1
ATOM 740 N N . GLU A 1 97 ? -4.756 6.964 10.548 1.00 83.62 97 GLU A N 1
ATOM 741 C CA . GLU A 1 97 ? -5.046 8.139 11.370 1.00 83.62 97 GLU A CA 1
ATOM 742 C C . GLU A 1 97 ? -5.709 7.714 12.688 1.00 83.62 97 GLU A C 1
ATOM 744 O O . GLU A 1 97 ? -6.600 6.868 12.694 1.00 83.62 97 GLU A O 1
ATOM 749 N N . SER A 1 98 ? -5.274 8.284 13.815 1.00 78.38 98 SER A N 1
ATOM 750 C CA . SER A 1 98 ? -5.836 7.987 15.136 1.00 78.38 98 SER A CA 1
ATOM 751 C C . SER A 1 98 ? -6.772 9.114 15.596 1.00 78.38 98 SER A C 1
ATOM 753 O O . SER A 1 98 ? -6.325 10.263 15.633 1.00 78.38 98 SER A O 1
ATOM 755 N N . PRO A 1 99 ? -8.021 8.822 16.013 1.00 79.69 99 PRO A N 1
ATOM 756 C CA . PRO A 1 99 ? -8.649 7.500 16.077 1.00 79.69 99 PRO A CA 1
ATOM 757 C C . PRO A 1 99 ? -9.157 7.020 14.706 1.00 79.69 99 PRO A C 1
ATOM 759 O O . PRO A 1 99 ? -9.884 7.730 14.016 1.00 79.69 99 PRO A O 1
ATOM 762 N N . PHE A 1 100 ? -8.830 5.777 14.340 1.00 78.62 100 PHE A N 1
ATOM 763 C CA . PHE A 1 100 ? -9.344 5.166 13.114 1.00 78.62 100 PHE A CA 1
ATOM 764 C C . PHE A 1 100 ? -10.713 4.543 13.378 1.00 78.62 100 PHE A C 1
ATOM 766 O O . PHE A 1 100 ? -10.820 3.531 14.076 1.00 78.62 100 PHE A O 1
ATOM 773 N N . GLU A 1 101 ? -11.754 5.11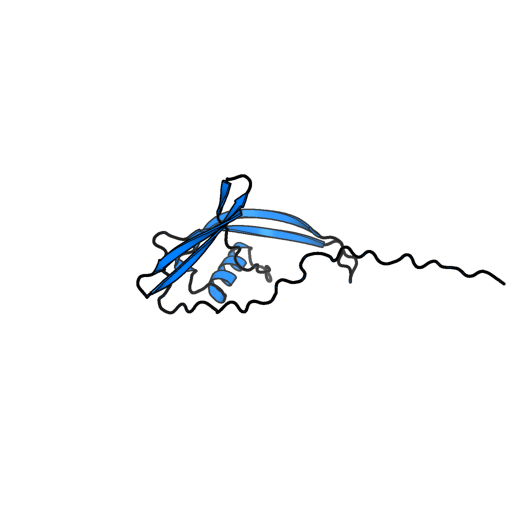2 12.779 1.00 79.44 101 GLU A N 1
ATOM 774 C CA . GLU A 1 101 ? -13.100 4.549 12.816 1.00 79.44 101 GLU A CA 1
ATOM 775 C C . GLU A 1 101 ? -13.457 3.938 11.462 1.00 79.44 101 GLU A C 1
ATOM 777 O O . GLU A 1 101 ? -13.457 4.600 10.422 1.00 79.44 101 GLU A O 1
ATOM 782 N N . LEU A 1 102 ? -13.788 2.645 11.467 1.00 76.38 102 LEU A N 1
ATOM 783 C CA . LEU A 1 102 ? -14.361 2.009 10.288 1.00 76.38 102 LEU A CA 1
ATOM 784 C C . LEU A 1 102 ? -15.781 2.544 10.071 1.00 76.38 102 LEU A C 1
ATOM 786 O O . LEU A 1 102 ? -16.562 2.573 11.027 1.00 76.38 102 LEU A O 1
ATOM 790 N N . PRO A 1 103 ? -16.167 2.887 8.828 1.00 76.62 103 PRO A N 1
ATOM 791 C CA . PRO A 1 103 ? -17.547 3.237 8.535 1.00 76.62 103 PRO A CA 1
ATOM 792 C C . PRO A 1 103 ? -18.486 2.122 8.999 1.00 76.62 103 PRO A C 1
ATOM 794 O O . PRO A 1 103 ? -18.228 0.942 8.752 1.00 76.62 103 PRO A O 1
ATOM 797 N N . SER A 1 104 ? -19.610 2.480 9.616 1.00 77.44 104 SER A N 1
ATOM 798 C CA . SER A 1 104 ? -20.615 1.513 10.086 1.00 77.44 104 SER A CA 1
ATOM 799 C C . SER A 1 104 ? -21.172 0.624 8.962 1.00 77.44 104 SER A C 1
ATOM 801 O O . SER A 1 104 ? -21.591 -0.507 9.212 1.00 77.44 104 SER A O 1
ATOM 803 N N . SER A 1 105 ? -21.113 1.105 7.717 1.00 78.25 105 SER A N 1
ATOM 804 C CA . SER A 1 105 ? -21.469 0.381 6.493 1.00 78.25 105 SER A CA 1
ATOM 805 C C . SER A 1 105 ? -20.440 -0.667 6.053 1.00 78.25 105 SER A C 1
ATOM 807 O O . SER A 1 105 ? -20.721 -1.448 5.144 1.00 78.25 105 SER A O 1
ATOM 809 N N . PHE A 1 106 ? -19.257 -0.719 6.671 1.00 74.50 106 PHE A N 1
ATOM 810 C CA . PHE A 1 106 ? -18.232 -1.691 6.320 1.00 74.50 106 PHE A CA 1
ATOM 811 C C . PHE A 1 106 ? -18.628 -3.095 6.795 1.00 74.50 106 PHE A C 1
ATOM 813 O O . PHE A 1 106 ? -18.620 -3.424 7.989 1.00 74.50 106 PHE A O 1
ATOM 820 N N . THR A 1 107 ? -18.945 -3.955 5.830 1.00 74.25 107 THR A N 1
ATOM 821 C CA . THR A 1 107 ? -19.094 -5.394 6.038 1.00 74.25 107 THR A CA 1
ATOM 822 C C . THR A 1 107 ? -17.800 -6.091 5.626 1.00 74.25 107 THR A C 1
ATOM 824 O O . THR A 1 107 ? -17.492 -6.108 4.430 1.00 74.25 107 THR A O 1
ATOM 827 N N . PRO A 1 108 ? -17.032 -6.677 6.565 1.00 65.25 108 PRO A N 1
ATOM 828 C CA . PRO A 1 108 ? -15.840 -7.423 6.199 1.00 65.25 108 PRO A CA 1
ATOM 829 C C . PRO A 1 108 ? -16.229 -8.571 5.265 1.00 65.25 108 PRO A C 1
ATOM 831 O O . PRO A 1 108 ? -17.152 -9.340 5.553 1.00 65.25 108 PRO A O 1
ATOM 834 N N . LEU A 1 109 ? -15.519 -8.691 4.142 1.00 60.28 109 LEU A N 1
ATOM 835 C CA . LEU A 1 109 ? -15.622 -9.873 3.297 1.00 60.28 109 LEU A CA 1
ATOM 836 C C . LEU A 1 109 ? -15.250 -11.086 4.148 1.00 60.28 109 LEU A C 1
ATOM 838 O O . LEU A 1 109 ? -14.164 -11.142 4.726 1.00 60.28 109 LEU A O 1
ATOM 842 N N . LYS A 1 110 ? -16.160 -12.060 4.234 1.00 55.28 110 LYS A N 1
ATOM 843 C CA . LYS A 1 110 ? -15.846 -13.350 4.842 1.00 55.28 110 LYS A CA 1
ATOM 844 C C . LYS A 1 110 ? -14.703 -13.945 4.031 1.00 55.28 110 LYS A C 1
ATOM 846 O O . LYS A 1 110 ? -14.897 -14.281 2.864 1.00 55.28 110 LYS A O 1
ATOM 851 N N . ALA A 1 111 ? -13.521 -14.040 4.634 1.00 49.78 111 ALA A N 1
ATOM 852 C CA . ALA A 1 111 ? -12.413 -14.752 4.031 1.00 49.78 111 ALA A CA 1
ATOM 853 C C . ALA A 1 111 ? -12.882 -16.191 3.795 1.00 49.78 111 ALA A C 1
ATOM 855 O O . ALA A 1 111 ? -13.107 -16.945 4.743 1.00 49.78 111 ALA A O 1
ATOM 856 N N . GLN A 1 112 ? -13.090 -16.566 2.534 1.00 44.19 112 GLN A N 1
ATOM 857 C CA . GLN A 1 112 ? -13.139 -17.976 2.200 1.00 44.19 112 GLN A CA 1
ATOM 858 C C . GLN A 1 112 ? -11.726 -18.486 2.439 1.00 44.19 112 GLN A C 1
ATOM 860 O O . GLN A 1 112 ? -10.776 -17.950 1.868 1.00 44.19 112 GLN A O 1
ATOM 865 N N . ALA A 1 113 ? -11.586 -19.470 3.324 1.00 42.94 113 ALA A N 1
ATOM 866 C CA . ALA A 1 113 ? -10.343 -20.196 3.502 1.00 42.94 113 ALA A CA 1
ATOM 867 C C . ALA A 1 113 ? -10.043 -20.939 2.192 1.00 42.94 113 ALA A C 1
ATOM 869 O O . ALA A 1 113 ? -10.334 -22.122 2.047 1.00 42.94 113 ALA A O 1
ATOM 870 N N . GLN A 1 114 ? -9.516 -20.227 1.199 1.00 44.25 114 GLN A N 1
ATOM 871 C CA . GLN A 1 114 ? -8.856 -20.857 0.076 1.00 44.25 114 GLN A CA 1
ATOM 872 C C . GLN A 1 114 ? -7.620 -21.502 0.677 1.00 44.25 114 GLN A C 1
ATOM 874 O O . GLN A 1 114 ? -6.785 -20.820 1.276 1.00 44.25 114 GLN A O 1
ATOM 879 N N . SER A 1 115 ? -7.561 -22.832 0.632 1.00 44.88 115 SER A N 1
ATOM 880 C CA . SER A 1 115 ? -6.427 -23.561 1.174 1.00 44.88 115 SER A CA 1
ATOM 881 C C . SER A 1 115 ? -5.167 -23.001 0.520 1.00 44.88 115 SER A C 1
ATOM 883 O O . SER A 1 115 ? -5.008 -23.121 -0.695 1.00 44.88 115 SER A O 1
ATOM 885 N N . MET A 1 116 ? -4.285 -22.379 1.303 1.00 38.22 116 MET A N 1
ATOM 886 C CA . MET A 1 116 ? -2.964 -21.967 0.836 1.00 38.22 116 MET A CA 1
ATOM 887 C C . MET A 1 116 ? -2.082 -23.205 0.645 1.00 38.22 116 MET A C 1
ATOM 889 O O . MET A 1 116 ? -1.119 -23.426 1.376 1.00 38.22 116 MET A O 1
ATOM 893 N N . GLN A 1 117 ? -2.434 -24.053 -0.312 1.00 45.38 117 GLN A N 1
ATOM 894 C CA . GLN A 1 117 ? -1.525 -25.048 -0.844 1.00 45.38 117 GLN A CA 1
ATOM 895 C C . GLN A 1 117 ? -0.923 -24.463 -2.123 1.00 45.38 117 GLN A C 1
ATOM 897 O O . GLN A 1 117 ? -1.650 -24.054 -3.019 1.00 45.38 117 GLN A O 1
ATOM 902 N N . ALA A 1 118 ? 0.411 -24.440 -2.166 1.00 42.44 118 ALA A N 1
ATOM 903 C CA . ALA A 1 118 ? 1.271 -24.099 -3.303 1.00 42.44 118 ALA A CA 1
ATOM 904 C C . ALA A 1 118 ? 1.600 -22.608 -3.556 1.00 42.44 118 ALA A C 1
ATOM 906 O O . ALA A 1 118 ? 1.301 -22.051 -4.604 1.00 42.44 118 ALA A O 1
ATOM 907 N N . LEU A 1 119 ? 2.383 -22.008 -2.650 1.00 41.91 119 LEU A N 1
ATOM 908 C CA . LEU A 1 119 ? 3.467 -21.082 -3.046 1.00 41.91 119 LEU A CA 1
ATOM 909 C C . LEU A 1 119 ? 4.868 -21.619 -2.687 1.00 41.91 119 LEU A C 1
ATOM 911 O O . LEU A 1 119 ? 5.863 -20.908 -2.771 1.00 41.91 119 LEU A O 1
ATOM 915 N N . GLY A 1 120 ? 4.964 -22.898 -2.315 1.00 39.34 120 GLY A N 1
ATOM 916 C CA . GLY A 1 120 ? 6.231 -23.605 -2.164 1.00 39.34 120 GLY A CA 1
ATOM 917 C C . GLY A 1 120 ? 6.335 -24.701 -3.217 1.00 39.34 120 GLY A C 1
ATOM 918 O O . GLY A 1 120 ? 5.466 -25.565 -3.268 1.00 39.34 120 GLY A O 1
ATOM 919 N N . ASN A 1 121 ? 7.420 -24.680 -3.991 1.00 44.06 121 ASN A N 1
ATOM 920 C CA . ASN A 1 121 ? 7.915 -25.754 -4.864 1.00 44.06 121 ASN A CA 1
ATOM 921 C C . ASN A 1 121 ? 7.464 -25.737 -6.334 1.00 44.06 121 ASN A C 1
ATOM 923 O O . ASN A 1 121 ? 6.864 -26.685 -6.830 1.00 44.06 121 ASN A O 1
ATOM 927 N N . THR A 1 122 ? 7.936 -24.748 -7.088 1.00 45.03 122 THR A N 1
ATOM 928 C CA . THR A 1 122 ? 8.265 -24.936 -8.513 1.00 45.03 122 THR A CA 1
ATOM 929 C C . THR A 1 122 ? 9.750 -24.667 -8.763 1.00 45.03 122 THR A C 1
ATOM 931 O O . THR A 1 122 ? 10.137 -23.944 -9.672 1.00 45.03 122 THR A O 1
ATOM 934 N N . VAL A 1 123 ? 10.627 -25.310 -7.981 1.00 44.22 123 VAL A N 1
ATOM 935 C CA . VAL A 1 123 ? 11.978 -25.628 -8.472 1.00 44.22 123 VAL A CA 1
ATOM 936 C C . VAL A 1 123 ? 11.825 -26.863 -9.352 1.00 44.22 123 VAL A C 1
ATOM 938 O O . VAL A 1 123 ? 11.831 -28.000 -8.880 1.00 44.22 123 VAL A O 1
ATOM 941 N N . GLY A 1 124 ? 11.590 -26.624 -10.640 1.00 43.38 124 GLY A N 1
ATOM 942 C CA . GLY A 1 124 ? 11.473 -27.659 -11.656 1.00 43.38 124 GLY A CA 1
ATOM 943 C C . GLY A 1 124 ? 12.777 -28.439 -11.814 1.00 43.38 124 GLY A C 1
ATOM 944 O O . GLY A 1 124 ? 13.605 -28.114 -12.657 1.00 43.38 124 GLY A O 1
ATOM 945 N N . ARG A 1 125 ? 12.938 -29.529 -11.058 1.00 46.62 125 ARG A N 1
ATOM 946 C CA . ARG A 1 125 ? 13.755 -30.663 -11.504 1.00 46.62 125 ARG A CA 1
ATOM 947 C C . ARG A 1 125 ? 12.989 -31.355 -12.628 1.00 46.62 125 ARG A C 1
ATOM 949 O O . ARG A 1 125 ? 12.133 -32.195 -12.363 1.00 46.62 125 ARG A O 1
ATOM 956 N N . ARG A 1 126 ? 13.278 -31.006 -13.885 1.00 48.94 126 ARG A N 1
ATOM 957 C CA . ARG A 1 126 ? 12.932 -31.886 -15.008 1.00 48.94 126 ARG A CA 1
ATOM 958 C C . ARG A 1 126 ? 14.033 -32.936 -15.201 1.00 48.94 126 ARG A C 1
ATOM 960 O O . ARG A 1 126 ? 15.212 -32.613 -15.053 1.00 48.94 126 ARG A O 1
ATOM 967 N N . PRO A 1 127 ? 13.651 -34.191 -15.487 1.00 48.19 127 PRO A N 1
ATOM 968 C CA . PRO A 1 127 ? 14.580 -35.298 -15.642 1.00 48.19 127 PRO A CA 1
ATOM 969 C C . PRO A 1 127 ? 15.404 -35.144 -16.923 1.00 48.19 127 PRO A C 1
ATOM 971 O O . PRO A 1 127 ? 14.900 -34.712 -17.959 1.00 48.19 127 PRO A O 1
ATOM 974 N N . ALA A 1 128 ? 16.677 -35.530 -16.838 1.00 48.62 128 ALA A N 1
ATOM 975 C CA . ALA A 1 128 ? 17.580 -35.612 -17.973 1.00 48.62 128 ALA A CA 1
ATOM 976 C C . ALA A 1 128 ? 17.042 -36.625 -18.994 1.00 48.62 128 ALA A C 1
ATOM 978 O O . ALA A 1 128 ? 17.043 -37.833 -18.752 1.00 48.62 128 ALA A O 1
ATOM 979 N N . THR A 1 129 ? 16.593 -36.147 -20.152 1.00 54.09 129 THR A N 1
ATOM 980 C CA . THR A 1 129 ? 16.327 -37.012 -21.301 1.00 54.09 129 THR A CA 1
ATOM 981 C C . THR A 1 129 ? 17.661 -37.495 -21.858 1.00 54.09 129 THR A C 1
ATOM 983 O O . THR A 1 129 ? 18.349 -36.782 -22.590 1.00 54.09 129 THR A O 1
ATOM 986 N N . SER A 1 130 ? 18.029 -38.714 -21.471 1.00 53.66 130 SER A N 1
ATOM 987 C CA . SER A 1 130 ? 19.101 -39.501 -22.068 1.00 53.66 130 SER A CA 1
ATOM 988 C C . SER A 1 130 ? 18.763 -39.769 -23.538 1.00 53.66 130 SER A C 1
ATOM 990 O O . SER A 1 130 ? 17.866 -40.552 -23.845 1.00 53.66 130 SER A O 1
ATOM 992 N N . LYS A 1 131 ? 19.461 -39.101 -24.465 1.00 56.62 131 LYS A N 1
ATOM 993 C CA . LYS A 1 131 ? 19.497 -39.525 -25.868 1.00 56.62 131 LYS A CA 1
ATOM 994 C C . LYS A 1 131 ? 20.440 -40.721 -25.970 1.00 56.62 131 LYS A C 1
ATOM 996 O O . LYS A 1 131 ? 21.658 -40.564 -25.974 1.00 56.62 131 LYS A O 1
ATOM 1001 N N . ARG A 1 132 ? 19.854 -41.914 -26.050 1.00 59.50 132 ARG A N 1
ATOM 1002 C CA . ARG A 1 132 ? 20.495 -43.150 -26.503 1.00 59.50 132 ARG A CA 1
ATOM 1003 C C . ARG A 1 132 ? 19.856 -43.518 -27.843 1.00 59.50 132 ARG A C 1
ATOM 1005 O O . ARG A 1 132 ? 18.639 -43.623 -27.892 1.00 59.50 132 ARG A O 1
ATOM 1012 N N . ASN A 1 133 ? 20.679 -43.605 -28.886 1.00 49.44 133 ASN A N 1
ATOM 1013 C CA . ASN A 1 133 ? 20.538 -44.318 -30.173 1.00 49.44 133 ASN A CA 1
ATOM 1014 C C . ASN A 1 133 ? 21.763 -43.842 -30.981 1.00 49.44 133 ASN A C 1
ATOM 1016 O O . ASN A 1 133 ? 21.848 -42.656 -31.277 1.00 49.44 133 ASN A O 1
ATOM 1020 N N . SER A 1 134 ? 22.870 -44.569 -31.167 1.00 59.56 134 SER A N 1
ATOM 1021 C CA . SER A 1 134 ? 23.113 -45.969 -31.555 1.00 59.56 134 SER A CA 1
ATOM 1022 C C . SER A 1 134 ? 22.494 -46.348 -32.901 1.00 59.56 134 SER A C 1
ATOM 1024 O O . SER A 1 134 ? 21.293 -46.573 -32.951 1.00 59.56 134 SER A O 1
ATOM 1026 N N . MET A 1 135 ? 23.388 -46.434 -33.905 1.00 60.44 135 MET A N 1
ATOM 1027 C CA . MET A 1 135 ? 23.426 -47.345 -35.068 1.00 60.44 135 MET A CA 1
ATOM 1028 C C . MET A 1 135 ? 22.243 -47.257 -36.060 1.00 60.44 135 MET A C 1
ATOM 1030 O O . MET A 1 135 ? 21.095 -47.217 -35.653 1.00 60.44 135 MET A O 1
ATOM 1034 N N . GLN A 1 136 ? 22.417 -47.223 -37.383 1.00 55.28 136 GLN A N 1
ATOM 1035 C CA . GLN A 1 136 ? 23.485 -47.668 -38.289 1.00 55.28 136 GLN A CA 1
ATOM 1036 C C . GLN A 1 136 ? 23.637 -46.687 -39.457 1.00 55.28 136 GLN A C 1
ATOM 1038 O O . GLN A 1 136 ? 22.669 -45.937 -39.719 1.00 55.28 136 GLN A O 1
#

Secondary structure (DSSP, 8-state):
-EEEEEEE-TTS-EEEEEEEEETTEEEE---PPPP----TT--HHHHHHHHHHHTSTTTGGGEEEEEEEEEEEEEP--TTT---EEEEEEEEEEEEPSS----TT-------------SS----------------

Radius of gyration: 22.44 Å; chains: 1; bounding box: 45×56×60 Å

Sequence (136 aa):
KAQLQLSRCGDGRLLAQLAKCVDDQLVHVACTLPETKVQGEETPKDALQRLLHQRLSHIRPGIIATSQAVTVRDCASDSEYGIPTRLHLTTFEAELESPFELPSSFTPLKAQAQSMQALGNTVGRRP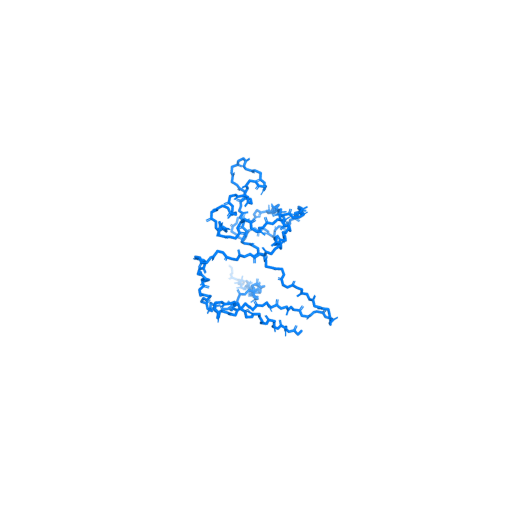ATSKRNSMQ

Organism: NCBI:txid327968

pLDDT: mean 73.12, std 15.87, range [38.22, 95.81]